Protein AF-A0A914C8X0-F1 (afdb_monomer_lite)

InterPro domains:
  IPR029058 Alpha/Beta hydrolase fold [G3DSA:3.40.50.1820] (8-120)
  IPR029058 Alpha/Beta hydrolase fold [SSF53474] (13-116)

Secondary structure (DSSP, 8-state):
---------S------EEEEETT--GGG-SPPPB-TT-TT--TT-S---B-TT-TTS----SEEEEESS--STT---EEE-SSSTTS-TTTGGG----GGGHHHHHHHHTEETTEEHHHHHHTTS---HHHHHHHHHHHTS------TT------------------

Structure (mmCIF, N/CA/C/O backbone):
data_AF-A0A914C8X0-F1
#
_entry.id   AF-A0A914C8X0-F1
#
loop_
_atom_site.group_PDB
_atom_site.id
_atom_site.type_symbol
_atom_site.label_atom_id
_atom_site.label_alt_id
_atom_site.label_comp_id
_atom_site.label_asym_id
_atom_site.label_entity_id
_atom_site.label_seq_id
_atom_site.pdbx_PDB_ins_code
_atom_site.Cartn_x
_atom_site.Cartn_y
_atom_site.Cartn_z
_atom_site.occupancy
_atom_site.B_iso_or_equiv
_atom_site.auth_seq_id
_atom_site.auth_comp_id
_atom_site.auth_asym_id
_atom_site.auth_atom_id
_atom_site.pdbx_PDB_model_num
ATOM 1 N N . MET A 1 1 ? -5.015 -56.862 8.923 1.00 39.19 1 MET A N 1
ATOM 2 C CA . MET A 1 1 ? -4.027 -55.789 9.157 1.00 39.19 1 MET A CA 1
ATOM 3 C C . MET A 1 1 ? -4.105 -54.855 7.962 1.00 39.19 1 MET A C 1
ATOM 5 O O . MET A 1 1 ? -3.643 -55.229 6.896 1.00 39.19 1 MET A O 1
ATOM 9 N N . GLY A 1 2 ? -4.827 -53.740 8.088 1.00 40.12 2 GLY A N 1
ATOM 10 C CA . GLY A 1 2 ? -4.980 -52.762 7.009 1.00 40.12 2 GLY A CA 1
ATOM 11 C C . GLY A 1 2 ? -3.961 -51.647 7.188 1.00 40.12 2 GLY A C 1
ATOM 12 O O . GLY A 1 2 ? -3.966 -50.996 8.230 1.00 40.12 2 GLY A O 1
ATOM 13 N N . LEU A 1 3 ? -3.076 -51.459 6.208 1.00 38.94 3 LEU A N 1
ATOM 14 C CA . LEU A 1 3 ? -2.238 -50.267 6.138 1.00 38.94 3 LEU A CA 1
ATOM 15 C C . LEU A 1 3 ? -3.134 -49.070 5.809 1.00 38.94 3 LEU A C 1
ATOM 17 O O . LEU A 1 3 ? -3.775 -49.035 4.761 1.00 38.94 3 LEU A O 1
ATOM 21 N N . ILE A 1 4 ? -3.161 -48.088 6.707 1.00 38.34 4 ILE A N 1
ATOM 22 C CA . ILE A 1 4 ? -3.648 -46.747 6.396 1.00 38.34 4 ILE A CA 1
ATOM 23 C C . ILE A 1 4 ? -2.570 -46.106 5.521 1.00 38.34 4 ILE A C 1
ATOM 25 O O . ILE A 1 4 ? -1.493 -45.756 6.002 1.00 38.34 4 ILE A O 1
ATOM 29 N N . GLN A 1 5 ? -2.843 -46.004 4.223 1.00 44.72 5 GLN A N 1
ATOM 30 C CA . GLN A 1 5 ? -2.046 -45.202 3.304 1.00 44.72 5 GLN A CA 1
ATOM 31 C C . GLN A 1 5 ? -2.266 -43.731 3.681 1.00 44.72 5 GLN A C 1
ATOM 33 O O . GLN A 1 5 ? -3.306 -43.153 3.369 1.00 44.72 5 GLN A O 1
ATOM 38 N N . ILE A 1 6 ? -1.308 -43.126 4.384 1.00 50.88 6 ILE A N 1
ATOM 39 C CA . ILE A 1 6 ? -1.267 -41.672 4.546 1.00 50.88 6 ILE A CA 1
ATOM 40 C C . ILE A 1 6 ? -0.955 -41.100 3.161 1.00 50.88 6 ILE A C 1
ATOM 42 O O . ILE A 1 6 ? 0.168 -41.207 2.668 1.00 50.88 6 ILE A O 1
ATOM 46 N N . LEU A 1 7 ? -1.973 -40.541 2.511 1.00 42.28 7 LEU A N 1
ATOM 47 C CA . LEU A 1 7 ? -1.800 -39.670 1.356 1.00 42.28 7 LEU A CA 1
ATOM 48 C C . LEU A 1 7 ? -1.107 -38.399 1.852 1.00 42.28 7 LEU A C 1
ATOM 50 O O . LEU A 1 7 ? -1.746 -37.512 2.410 1.00 42.28 7 LEU A O 1
ATOM 54 N N . ILE A 1 8 ? 0.210 -38.323 1.675 1.00 52.78 8 ILE A N 1
ATOM 55 C CA . ILE A 1 8 ? 0.908 -37.040 1.691 1.00 52.78 8 ILE A CA 1
ATOM 56 C C . ILE A 1 8 ? 0.453 -36.321 0.421 1.00 52.78 8 ILE A C 1
ATOM 58 O O . ILE A 1 8 ? 0.870 -36.687 -0.676 1.00 52.78 8 ILE A O 1
ATOM 62 N N . VAL A 1 9 ? -0.458 -35.358 0.562 1.00 54.53 9 VAL A N 1
ATOM 63 C CA . VAL A 1 9 ? -0.820 -34.434 -0.518 1.00 54.53 9 VAL A CA 1
ATOM 64 C C . VAL A 1 9 ? 0.349 -33.452 -0.658 1.00 54.53 9 VAL A C 1
ATOM 66 O O . VAL A 1 9 ? 0.624 -32.718 0.293 1.00 54.53 9 VAL A O 1
ATOM 69 N N . PRO A 1 10 ? 1.096 -33.449 -1.774 1.00 56.78 10 PRO A N 1
ATOM 70 C CA . PRO A 1 10 ? 2.265 -32.604 -1.909 1.00 56.78 10 PRO A CA 1
ATOM 71 C C . PRO A 1 10 ? 1.842 -31.281 -2.547 1.00 56.78 10 PRO A C 1
ATOM 73 O O . PRO A 1 10 ? 1.894 -31.164 -3.762 1.00 56.78 10 PRO A O 1
ATOM 76 N N . ASP A 1 11 ? 1.378 -30.329 -1.737 1.00 56.06 11 ASP A N 1
ATOM 77 C CA . ASP A 1 11 ? 1.585 -28.883 -1.933 1.00 56.06 11 ASP A CA 1
ATOM 78 C C . ASP A 1 11 ? 0.963 -28.119 -0.751 1.00 56.06 11 ASP A C 1
ATOM 80 O O . ASP A 1 11 ? -0.216 -27.773 -0.745 1.00 56.06 11 ASP A O 1
ATOM 84 N N . HIS A 1 12 ? 1.748 -27.909 0.302 1.00 55.25 12 HIS A N 1
ATOM 85 C CA . HIS A 1 12 ? 1.385 -27.007 1.392 1.00 55.25 12 HIS A CA 1
ATOM 86 C C . HIS A 1 12 ? 2.284 -25.770 1.325 1.00 55.25 12 HIS A C 1
ATOM 88 O O . HIS A 1 12 ? 3.048 -25.498 2.251 1.00 55.25 12 HIS A O 1
ATOM 94 N N . SER A 1 13 ? 2.215 -25.005 0.231 1.00 66.69 13 SER A N 1
ATOM 95 C CA . SER A 1 13 ? 2.665 -23.615 0.273 1.00 66.69 13 SER A CA 1
ATOM 96 C C . SER A 1 13 ? 1.823 -22.875 1.322 1.00 66.69 13 SER A C 1
ATOM 98 O O . SER A 1 13 ? 0.619 -22.676 1.136 1.00 66.69 13 SER A O 1
ATOM 100 N N . ILE A 1 14 ? 2.420 -22.513 2.460 1.00 75.38 14 ILE A N 1
ATOM 101 C CA . ILE A 1 14 ? 1.760 -21.655 3.448 1.00 75.38 14 ILE A CA 1
ATOM 102 C C . ILE A 1 14 ? 1.499 -20.317 2.761 1.00 75.38 14 ILE A C 1
ATOM 104 O O . ILE A 1 14 ? 2.439 -19.623 2.375 1.00 75.38 14 ILE A O 1
ATOM 108 N N . LYS A 1 15 ? 0.224 -19.965 2.589 1.00 81.50 15 LYS A N 1
ATOM 109 C CA . LYS A 1 15 ? -0.147 -18.663 2.042 1.00 81.50 15 LYS A CA 1
ATOM 110 C C . LYS A 1 15 ? 0.117 -17.592 3.097 1.00 81.50 15 LYS A C 1
ATOM 112 O O . LYS A 1 15 ? -0.405 -17.679 4.207 1.00 81.50 15 LYS A O 1
ATOM 117 N N . HIS A 1 16 ? 0.935 -16.610 2.743 1.00 89.94 16 HIS A N 1
ATOM 118 C CA . HIS A 1 16 ? 1.216 -15.436 3.560 1.00 89.94 16 HIS A CA 1
ATOM 119 C C . HIS A 1 16 ? 0.556 -14.226 2.913 1.00 89.94 16 HIS A C 1
ATOM 121 O O . HIS A 1 16 ? 0.692 -14.049 1.703 1.00 89.94 16 HIS A O 1
ATOM 127 N N . TYR A 1 17 ? -0.135 -13.417 3.710 1.00 94.56 17 TYR A N 1
ATOM 128 C CA . TYR A 1 17 ? -0.828 -12.231 3.230 1.00 94.56 17 TYR A CA 1
ATOM 129 C C . TYR A 1 17 ? -0.382 -11.002 4.011 1.00 94.56 17 TYR A C 1
ATOM 131 O O . TYR A 1 17 ? -0.288 -11.055 5.238 1.00 94.56 17 TYR A O 1
ATOM 139 N N . ARG A 1 18 ? -0.174 -9.893 3.301 1.00 96.12 18 ARG A N 1
ATOM 140 C CA . ARG A 1 18 ? -0.123 -8.546 3.882 1.00 96.12 18 ARG A CA 1
ATOM 141 C C . ARG A 1 18 ? -1.337 -7.759 3.411 1.00 96.12 18 ARG A C 1
ATOM 143 O O . ARG A 1 18 ? -1.839 -8.000 2.318 1.00 96.12 18 ARG A O 1
ATOM 150 N N . VAL A 1 19 ? -1.808 -6.833 4.230 1.00 97.31 19 VAL A N 1
ATOM 151 C CA . VAL A 1 19 ? -2.952 -5.981 3.900 1.00 97.31 19 VAL A CA 1
ATOM 152 C C . VAL A 1 19 ? -2.458 -4.543 3.872 1.00 97.31 19 VAL A C 1
ATOM 154 O O . VAL A 1 19 ? -1.803 -4.128 4.823 1.00 97.31 19 VAL A O 1
ATOM 157 N N . VAL A 1 20 ? -2.760 -3.808 2.803 1.00 98.00 20 VAL A N 1
ATOM 158 C CA . VAL A 1 20 ? -2.304 -2.424 2.606 1.00 98.00 20 VAL A CA 1
ATOM 159 C C . VAL A 1 20 ? -3.506 -1.514 2.388 1.00 98.00 20 VAL A C 1
ATOM 161 O O . VAL A 1 20 ? -4.390 -1.809 1.576 1.00 98.00 20 VAL A O 1
ATOM 164 N N . HIS A 1 21 ? -3.554 -0.407 3.129 1.00 98.12 21 HIS A N 1
ATOM 165 C CA . HIS A 1 21 ? -4.628 0.577 3.049 1.00 98.12 21 HIS A CA 1
ATOM 166 C C . HIS A 1 21 ? -4.203 1.811 2.256 1.00 98.12 21 HIS A C 1
ATOM 168 O O . HIS A 1 21 ? -3.315 2.543 2.677 1.00 98.12 21 HIS A O 1
ATOM 174 N N . ARG A 1 22 ? -4.890 2.083 1.141 1.00 97.38 22 ARG A N 1
ATOM 175 C CA . ARG A 1 22 ? -4.741 3.301 0.331 1.00 97.38 22 ARG A CA 1
ATOM 176 C C . ARG A 1 22 ? -3.276 3.657 0.056 1.00 97.38 22 ARG A C 1
ATOM 178 O O . ARG A 1 22 ? -2.650 2.974 -0.748 1.00 97.38 22 ARG A O 1
ATOM 185 N N . LEU A 1 23 ? -2.786 4.731 0.684 1.00 97.38 23 LEU A N 1
ATOM 186 C CA . LEU A 1 23 ? -1.450 5.306 0.538 1.00 97.38 23 LEU A CA 1
ATOM 187 C C . LEU A 1 23 ? -0.597 5.062 1.796 1.00 97.38 23 LEU A C 1
ATOM 189 O O . LEU A 1 23 ? 0.211 5.912 2.168 1.00 97.38 23 LEU A O 1
ATOM 193 N N . ASP A 1 24 ? -0.817 3.953 2.502 1.00 97.69 24 ASP A N 1
ATOM 194 C CA . ASP A 1 24 ? 0.042 3.532 3.606 1.00 97.69 24 ASP A CA 1
ATOM 195 C C . ASP A 1 24 ? 1.479 3.358 3.097 1.00 97.69 24 ASP A C 1
ATOM 197 O O . ASP A 1 24 ? 1.770 2.466 2.311 1.00 97.69 24 ASP A O 1
ATOM 201 N N . ILE A 1 25 ? 2.375 4.237 3.544 1.00 96.56 25 ILE A N 1
ATOM 202 C CA . ILE A 1 25 ? 3.778 4.269 3.117 1.00 96.56 25 ILE A CA 1
ATOM 203 C C . ILE A 1 25 ? 4.635 3.196 3.798 1.00 96.56 25 ILE A C 1
ATOM 205 O O . ILE A 1 25 ? 5.726 2.890 3.321 1.00 96.56 25 ILE A O 1
ATOM 209 N N . ILE A 1 26 ? 4.190 2.640 4.929 1.00 96.75 26 ILE A N 1
ATOM 210 C CA . ILE A 1 26 ? 5.028 1.758 5.750 1.00 96.75 26 ILE A CA 1
ATOM 211 C C . ILE A 1 26 ? 5.398 0.463 5.017 1.00 96.75 26 ILE A C 1
ATOM 213 O O . ILE A 1 26 ? 6.578 0.115 5.047 1.00 96.75 26 ILE A O 1
ATOM 217 N N . PRO A 1 27 ? 4.480 -0.213 4.300 1.00 96.12 27 PRO A N 1
ATOM 218 C CA . PRO A 1 27 ? 4.832 -1.347 3.454 1.00 96.12 27 PRO A CA 1
ATOM 219 C C . PRO A 1 27 ? 5.814 -1.013 2.332 1.00 96.12 27 PRO A C 1
ATOM 221 O O . PRO A 1 27 ? 6.391 -1.927 1.784 1.00 96.12 27 PRO A O 1
ATOM 224 N N . HIS A 1 28 ? 6.047 0.251 1.979 1.00 94.62 28 HIS A N 1
ATOM 225 C CA . HIS A 1 28 ? 6.949 0.620 0.880 1.00 94.62 28 HIS A CA 1
ATOM 226 C C . HIS A 1 28 ? 8.311 1.137 1.375 1.00 94.62 28 HIS A C 1
ATOM 228 O O . HIS A 1 28 ? 9.096 1.680 0.595 1.00 94.62 28 HIS A O 1
ATOM 234 N N . SER A 1 29 ? 8.598 0.989 2.677 1.00 92.62 29 SER A N 1
ATOM 235 C CA . SER A 1 29 ? 9.827 1.465 3.316 1.00 92.62 29 SER A CA 1
ATOM 236 C C . SER A 1 29 ? 10.514 0.364 4.148 1.00 92.62 29 SER A C 1
ATOM 238 O O . SER A 1 29 ? 9.876 -0.223 5.023 1.00 92.62 29 SER A O 1
ATOM 240 N N . PRO A 1 30 ? 11.825 0.102 3.957 1.00 92.69 30 PRO A N 1
ATOM 241 C CA . PRO A 1 30 ? 12.711 0.734 2.977 1.00 92.69 30 PRO A CA 1
ATOM 242 C C . PRO A 1 30 ? 12.360 0.325 1.533 1.00 92.69 30 PRO A C 1
ATOM 244 O O . PRO A 1 30 ? 11.810 -0.756 1.328 1.00 92.69 30 PRO A O 1
ATOM 247 N N . PRO A 1 31 ? 12.700 1.152 0.528 1.00 90.81 31 PRO A N 1
ATOM 248 C CA . PRO A 1 31 ? 12.406 0.832 -0.863 1.00 90.81 31 PRO A CA 1
ATOM 249 C C . PRO A 1 31 ? 13.205 -0.388 -1.347 1.00 90.81 31 PRO A C 1
ATOM 251 O O . PRO A 1 31 ? 14.367 -0.588 -0.972 1.00 90.81 31 PRO A O 1
ATOM 254 N N . CYS A 1 32 ? 12.584 -1.175 -2.225 1.00 93.62 32 CYS A N 1
ATOM 255 C CA . CYS A 1 32 ? 13.247 -2.227 -2.990 1.00 93.62 32 CYS A CA 1
ATOM 256 C C . CYS A 1 32 ? 14.243 -1.646 -4.011 1.00 93.62 32 CYS A C 1
ATOM 258 O O . CYS A 1 32 ? 14.231 -0.447 -4.309 1.00 93.62 32 CYS A O 1
ATOM 260 N N . ASP A 1 33 ? 15.081 -2.508 -4.592 1.00 94.00 33 ASP A N 1
ATOM 261 C CA . ASP A 1 33 ? 15.822 -2.138 -5.802 1.00 94.00 33 ASP A CA 1
ATOM 262 C C . ASP A 1 33 ? 14.860 -2.044 -6.987 1.00 94.00 33 ASP A C 1
ATOM 264 O O . ASP A 1 33 ? 13.976 -2.888 -7.127 1.00 94.00 33 ASP A O 1
ATOM 268 N N . LYS A 1 34 ? 15.031 -1.035 -7.838 1.00 93.12 34 LYS A N 1
ATOM 269 C CA . LYS A 1 34 ? 14.141 -0.769 -8.971 1.00 93.12 34 LYS A CA 1
ATOM 270 C C . LYS A 1 34 ? 14.706 -1.360 -10.262 1.00 93.12 34 LYS A C 1
ATOM 272 O O . LYS A 1 34 ? 15.885 -1.184 -10.559 1.00 93.12 34 LYS A O 1
ATOM 277 N N . ASP A 1 35 ? 13.859 -2.020 -11.050 1.00 92.75 35 ASP A N 1
ATOM 278 C CA . ASP A 1 35 ? 14.207 -2.462 -12.401 1.00 92.75 35 ASP A CA 1
ATOM 279 C C . ASP A 1 35 ? 14.065 -1.291 -13.386 1.00 92.75 35 ASP A C 1
ATOM 281 O O . ASP A 1 35 ? 12.997 -1.023 -13.940 1.00 92.75 35 ASP A O 1
ATOM 285 N N . GLU A 1 36 ? 15.174 -0.580 -13.604 1.00 89.81 36 GLU A N 1
ATOM 286 C CA . GLU A 1 36 ? 15.269 0.561 -14.529 1.00 89.81 36 GLU A CA 1
ATOM 287 C C . GLU A 1 36 ? 15.005 0.190 -16.000 1.00 89.81 36 GLU A C 1
ATOM 289 O O . GLU A 1 36 ? 14.803 1.074 -16.834 1.00 89.81 36 GLU A O 1
ATOM 294 N N . TYR A 1 37 ? 15.015 -1.103 -16.337 1.00 88.44 37 TYR A N 1
ATOM 295 C CA . TYR A 1 37 ? 14.866 -1.601 -17.705 1.00 88.44 37 TYR A CA 1
ATOM 296 C C . TYR A 1 37 ? 13.576 -2.397 -17.911 1.00 88.44 37 TYR A C 1
ATOM 298 O O . TYR A 1 37 ? 13.414 -3.029 -18.964 1.00 88.44 37 TYR A O 1
ATOM 306 N N . ALA A 1 38 ? 12.657 -2.371 -16.940 1.00 87.50 38 ALA A N 1
ATOM 307 C CA . ALA A 1 38 ? 11.393 -3.075 -17.058 1.00 87.50 38 ALA A CA 1
ATOM 308 C C . ALA A 1 38 ? 10.624 -2.628 -18.328 1.00 87.50 38 ALA A C 1
ATOM 310 O O . ALA A 1 38 ? 10.656 -1.461 -18.734 1.00 87.50 38 ALA A O 1
ATOM 311 N N . PRO A 1 39 ? 9.915 -3.534 -19.023 1.00 84.69 39 PRO A N 1
ATOM 312 C CA . PRO A 1 39 ? 9.150 -3.148 -20.201 1.00 84.69 39 PRO A CA 1
ATOM 313 C C . PRO A 1 39 ? 8.053 -2.131 -19.860 1.00 84.69 39 PRO A C 1
ATOM 315 O O . PRO A 1 39 ? 7.173 -2.409 -19.052 1.00 84.69 39 PRO A O 1
ATOM 318 N N . GLY A 1 40 ? 8.064 -0.979 -20.533 1.00 81.25 40 GLY A N 1
ATOM 319 C CA . GLY A 1 40 ? 7.000 0.022 -20.422 1.00 81.25 40 GLY A CA 1
ATOM 320 C C . GLY A 1 40 ? 7.160 1.045 -19.295 1.00 81.25 40 GLY A C 1
ATOM 321 O O . GLY A 1 40 ? 6.272 1.883 -19.162 1.00 81.25 40 GLY A O 1
ATOM 322 N N . VAL A 1 41 ? 8.264 1.031 -18.537 1.00 83.31 41 VAL A N 1
ATO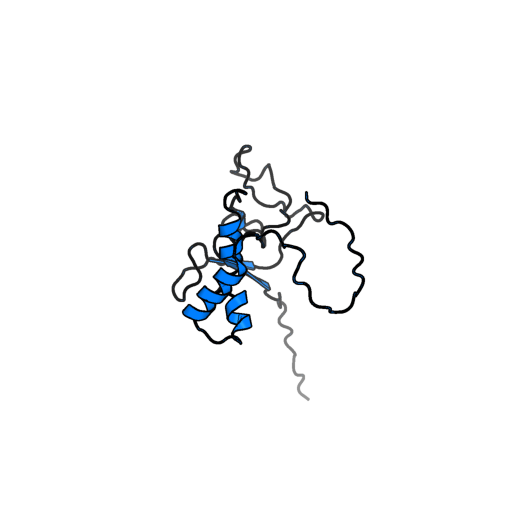M 323 C CA . VAL A 1 41 ? 8.593 2.146 -17.631 1.00 83.31 41 VAL A CA 1
ATOM 324 C C . VAL A 1 41 ? 9.231 3.313 -18.385 1.00 83.31 41 VAL A C 1
ATOM 326 O O . VAL A 1 41 ? 10.043 3.124 -19.293 1.00 83.31 41 VAL A O 1
ATOM 329 N N . ASP A 1 42 ? 8.862 4.535 -18.002 1.00 83.19 42 ASP A N 1
ATOM 330 C CA . ASP A 1 42 ? 9.569 5.745 -18.418 1.00 83.19 42 ASP A CA 1
ATOM 331 C C . ASP A 1 42 ? 10.831 5.892 -17.559 1.00 83.19 42 ASP A C 1
ATOM 333 O O . ASP A 1 42 ? 10.788 5.803 -16.331 1.00 83.19 42 ASP A O 1
ATOM 337 N N . ALA A 1 43 ? 11.973 6.138 -18.201 1.00 79.44 43 ALA A N 1
ATOM 338 C CA . ALA A 1 43 ? 13.238 6.357 -17.507 1.00 79.44 43 ALA A CA 1
ATOM 339 C C . ALA A 1 43 ? 13.182 7.555 -16.538 1.00 79.44 43 ALA A C 1
ATOM 341 O O . ALA A 1 43 ? 13.941 7.591 -15.571 1.00 79.44 43 ALA A O 1
ATOM 342 N N . ASN A 1 44 ? 12.286 8.517 -16.781 1.00 83.00 44 ASN A N 1
ATOM 343 C CA . ASN A 1 44 ? 12.097 9.704 -15.949 1.00 83.00 44 ASN A CA 1
ATOM 344 C C . ASN A 1 44 ? 11.077 9.513 -14.815 1.00 83.00 44 ASN A C 1
ATOM 346 O O . ASN A 1 44 ? 10.891 10.446 -14.035 1.00 83.00 44 ASN A O 1
ATOM 350 N N . ASP A 1 45 ? 10.410 8.358 -14.735 1.00 84.38 45 ASP A N 1
ATOM 351 C CA . ASP A 1 45 ? 9.471 8.054 -13.653 1.00 84.38 45 ASP A CA 1
ATOM 352 C C . ASP A 1 45 ? 10.226 7.661 -12.373 1.00 84.38 45 ASP A C 1
ATOM 354 O O . ASP A 1 45 ? 11.244 6.960 -12.422 1.00 84.38 45 ASP A O 1
ATOM 358 N N . ASP A 1 46 ? 9.738 8.123 -11.225 1.00 80.88 46 ASP A N 1
ATOM 359 C CA . ASP A 1 46 ? 10.258 7.738 -9.914 1.00 80.88 46 ASP A CA 1
ATOM 360 C C . ASP A 1 46 ? 9.668 6.407 -9.422 1.00 80.88 46 ASP A C 1
ATOM 362 O O . ASP A 1 46 ? 10.269 5.743 -8.571 1.00 80.88 46 ASP A O 1
ATOM 366 N N . SER A 1 47 ? 8.549 5.972 -10.008 1.00 90.19 47 SER A N 1
ATOM 367 C CA . SER A 1 47 ? 7.909 4.695 -9.728 1.00 90.19 47 SER A CA 1
ATOM 368 C C . SER A 1 47 ? 8.256 3.653 -10.782 1.00 90.19 47 SER A C 1
ATOM 370 O O . SER A 1 47 ? 7.958 3.790 -11.969 1.00 90.19 47 SER A O 1
ATOM 372 N N . LYS A 1 48 ? 8.902 2.575 -10.335 1.00 94.19 48 LYS A N 1
ATOM 373 C CA . LYS A 1 48 ? 9.295 1.438 -11.174 1.00 94.19 48 LYS A CA 1
ATOM 374 C C . LYS A 1 48 ? 9.072 0.107 -10.444 1.00 94.19 48 LYS A C 1
ATOM 376 O O . LYS A 1 48 ? 9.091 0.094 -9.202 1.00 94.19 48 LYS A O 1
ATOM 381 N N . PRO A 1 49 ? 8.892 -1.009 -11.178 1.00 95.12 49 PRO A N 1
ATOM 382 C CA . PRO A 1 49 ? 8.826 -2.344 -10.594 1.00 95.12 49 PRO A CA 1
ATOM 383 C C . PRO A 1 49 ? 10.088 -2.682 -9.799 1.00 95.12 49 PRO A C 1
ATOM 385 O O . PRO A 1 49 ? 11.179 -2.209 -10.120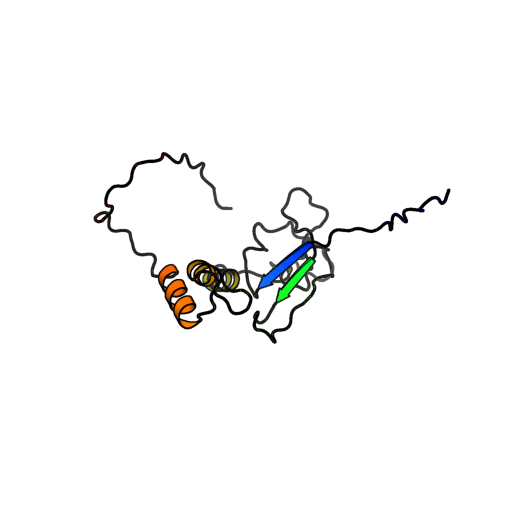 1.00 95.12 49 PRO A O 1
ATOM 388 N N . CYS A 1 50 ? 9.950 -3.520 -8.774 1.00 95.06 50 CYS A N 1
ATOM 389 C CA . CYS A 1 50 ? 11.098 -4.032 -8.031 1.00 95.06 50 CYS A CA 1
ATOM 390 C C . CYS A 1 50 ? 11.884 -5.074 -8.848 1.00 95.06 50 CYS A C 1
ATOM 392 O O . CYS A 1 50 ? 11.288 -5.874 -9.568 1.00 95.06 50 CYS A O 1
ATOM 394 N N . ASP A 1 51 ? 13.210 -5.127 -8.704 1.00 94.69 51 ASP A N 1
ATOM 395 C CA . ASP A 1 51 ? 14.021 -6.219 -9.259 1.00 94.69 51 ASP A CA 1
ATOM 396 C C . ASP A 1 51 ? 14.010 -7.434 -8.306 1.00 94.69 51 ASP A C 1
ATOM 398 O O . ASP A 1 51 ? 14.598 -7.371 -7.222 1.00 94.69 51 ASP A O 1
ATOM 402 N N . PRO A 1 52 ? 13.404 -8.577 -8.688 1.00 93.19 52 PRO A N 1
ATOM 403 C CA . PRO A 1 52 ? 13.368 -9.774 -7.845 1.00 93.19 52 PRO A CA 1
ATOM 404 C C . PRO A 1 52 ? 14.726 -10.482 -7.707 1.00 93.19 52 PRO A C 1
ATOM 406 O O . PRO A 1 52 ? 14.859 -11.422 -6.918 1.00 93.19 52 PRO A O 1
ATOM 409 N N . ASN A 1 53 ? 15.736 -10.091 -8.489 1.00 92.69 53 ASN A N 1
ATOM 410 C CA . ASN A 1 53 ? 17.045 -10.741 -8.487 1.00 92.69 53 ASN A CA 1
ATOM 411 C C . ASN A 1 53 ? 18.013 -10.125 -7.472 1.00 92.69 53 ASN A C 1
ATOM 413 O O . ASN A 1 53 ? 18.972 -10.797 -7.069 1.00 92.69 53 ASN A O 1
ATOM 417 N N . ASN A 1 54 ? 17.766 -8.890 -7.024 1.00 91.69 54 ASN A N 1
ATOM 418 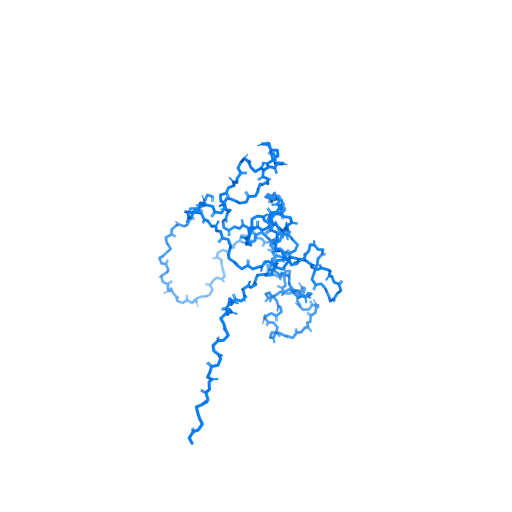C CA . ASN A 1 54 ? 18.608 -8.238 -6.033 1.00 91.69 54 ASN A CA 1
ATOM 419 C C . ASN A 1 54 ? 18.226 -8.660 -4.605 1.00 91.69 54 ASN A C 1
ATOM 421 O O . ASN A 1 54 ? 17.309 -8.131 -3.984 1.00 91.69 54 ASN A O 1
ATOM 425 N N . LYS A 1 55 ? 18.991 -9.605 -4.053 1.00 88.44 55 LYS A N 1
ATOM 426 C CA . LYS A 1 55 ? 18.776 -10.151 -2.701 1.00 88.44 55 LYS A CA 1
ATOM 427 C C . LYS A 1 55 ? 19.373 -9.304 -1.574 1.00 88.44 55 LYS A C 1
ATOM 429 O O . LYS A 1 55 ? 19.265 -9.693 -0.414 1.00 88.44 55 LYS A O 1
ATOM 434 N N . GLU A 1 56 ? 20.047 -8.204 -1.897 1.00 91.00 56 GLU A N 1
ATOM 435 C CA . GLU A 1 56 ? 20.682 -7.315 -0.914 1.00 91.00 56 GLU A CA 1
ATOM 436 C C . GLU A 1 56 ? 19.764 -6.159 -0.486 1.00 91.00 56 GLU A C 1
ATOM 438 O O . GLU A 1 56 ? 20.093 -5.410 0.436 1.00 91.00 56 GLU A O 1
ATOM 443 N N . ARG A 1 57 ? 18.603 -6.012 -1.136 1.00 92.06 57 ARG A N 1
ATOM 444 C CA . ARG A 1 57 ? 17.583 -5.002 -0.833 1.00 92.06 57 ARG A CA 1
ATOM 445 C C . ARG A 1 57 ? 16.337 -5.634 -0.216 1.00 92.06 57 ARG A C 1
ATOM 447 O O . ARG A 1 57 ? 16.158 -6.850 -0.246 1.00 92.06 57 ARG A O 1
ATOM 454 N N . GLY A 1 58 ? 15.487 -4.790 0.371 1.00 92.62 58 GLY A N 1
ATOM 455 C CA . GLY A 1 58 ? 14.173 -5.211 0.847 1.00 92.62 58 GLY A CA 1
ATOM 456 C C . GLY A 1 58 ? 13.328 -5.724 -0.317 1.00 92.62 58 GLY A C 1
ATOM 457 O O . GLY A 1 58 ? 13.307 -5.105 -1.377 1.00 92.62 58 GLY A O 1
ATOM 458 N N . TYR A 1 59 ? 12.683 -6.870 -0.118 1.00 95.38 59 TYR A N 1
ATOM 459 C CA . TYR A 1 59 ? 11.751 -7.449 -1.075 1.00 95.38 59 TYR A CA 1
ATOM 460 C C . TYR A 1 59 ? 10.687 -8.232 -0.303 1.00 95.38 59 TYR A C 1
ATOM 462 O O . TYR A 1 59 ? 11.010 -9.123 0.494 1.00 95.38 59 TYR A O 1
ATOM 470 N N . HIS A 1 60 ? 9.421 -7.896 -0.501 1.00 95.00 60 HIS A N 1
ATOM 471 C CA . HIS A 1 60 ? 8.319 -8.496 0.222 1.00 95.00 60 HIS A CA 1
ATOM 472 C C . HIS A 1 60 ? 8.045 -9.930 -0.220 1.00 95.00 60 HIS A C 1
ATOM 474 O O . HIS A 1 60 ? 8.055 -10.305 -1.391 1.00 95.00 60 HIS A O 1
ATOM 480 N N . HIS A 1 61 ? 7.727 -10.748 0.774 1.00 91.12 61 HIS A N 1
ATOM 481 C CA . HIS A 1 61 ? 7.191 -12.088 0.597 1.00 91.12 61 HIS A CA 1
ATOM 482 C C . HIS A 1 61 ? 5.661 -12.109 0.731 1.00 91.12 61 HIS A C 1
ATOM 484 O O . HIS A 1 61 ? 5.059 -11.274 1.409 1.00 91.12 61 HIS A O 1
ATOM 490 N N . GLY A 1 62 ? 5.034 -13.147 0.177 1.00 90.06 62 GLY A N 1
ATOM 491 C CA . GLY A 1 62 ? 3.587 -13.353 0.266 1.00 90.06 62 GLY A CA 1
ATOM 492 C C . GLY A 1 62 ? 2.784 -12.491 -0.707 1.00 90.06 62 GLY A C 1
ATOM 493 O O . GLY A 1 62 ? 3.338 -11.824 -1.573 1.00 90.06 62 GLY A O 1
ATOM 494 N N . THR A 1 63 ? 1.465 -12.553 -0.573 1.00 94.81 63 THR A N 1
ATOM 495 C CA . THR A 1 63 ? 0.501 -11.868 -1.435 1.00 94.81 63 THR A CA 1
ATOM 496 C C . THR A 1 63 ? -0.027 -10.623 -0.739 1.00 94.81 63 THR A C 1
ATOM 498 O O . THR A 1 63 ? -0.407 -10.660 0.431 1.00 94.81 63 THR A O 1
ATOM 501 N N . GLU A 1 64 ? -0.077 -9.512 -1.458 1.00 97.56 64 GLU A N 1
ATOM 502 C CA . GLU A 1 64 ? -0.706 -8.294 -0.969 1.00 97.56 64 GLU A CA 1
ATOM 503 C C . GLU A 1 64 ? -2.212 -8.301 -1.229 1.00 97.56 64 GLU A C 1
ATOM 505 O O . GLU A 1 64 ? -2.677 -8.699 -2.298 1.00 97.56 64 GLU A O 1
ATOM 510 N N . ILE A 1 65 ? -2.969 -7.847 -0.233 1.00 97.88 65 ILE A N 1
ATOM 511 C CA . ILE A 1 65 ? -4.366 -7.458 -0.362 1.00 97.88 65 ILE A CA 1
ATOM 512 C C . ILE A 1 65 ? -4.427 -5.938 -0.238 1.00 97.88 65 ILE A C 1
ATOM 514 O O . ILE A 1 65 ? -4.303 -5.396 0.864 1.00 97.88 65 ILE A O 1
ATOM 518 N N . TRP A 1 66 ? -4.615 -5.249 -1.359 1.00 98.44 66 TRP A N 1
ATOM 519 C CA . TRP A 1 66 ? -4.593 -3.790 -1.401 1.00 98.44 66 TRP A CA 1
ATOM 520 C C . TRP A 1 66 ? -5.997 -3.202 -1.516 1.00 98.44 66 TRP A C 1
ATOM 522 O O . TRP A 1 66 ? -6.778 -3.570 -2.395 1.00 98.44 66 TRP A O 1
ATOM 532 N N . TYR A 1 67 ? -6.309 -2.256 -0.633 1.00 98.31 67 TYR A N 1
ATOM 533 C CA . TYR A 1 67 ? -7.563 -1.509 -0.616 1.00 98.31 67 TYR A CA 1
ATOM 534 C C . TYR A 1 67 ? -7.322 -0.063 -1.080 1.00 98.31 67 TYR A C 1
ATOM 536 O O . TYR A 1 67 ? -6.964 0.791 -0.264 1.00 98.31 67 TYR A O 1
ATOM 544 N N . PRO A 1 68 ? -7.532 0.264 -2.366 1.00 97.62 68 PRO A N 1
ATOM 545 C CA . PRO A 1 68 ? -7.125 1.551 -2.946 1.00 97.62 68 PRO A CA 1
ATOM 546 C C . PRO A 1 68 ? -7.991 2.744 -2.507 1.00 97.62 68 PRO A C 1
ATOM 548 O O . PRO A 1 68 ? -7.543 3.888 -2.564 1.00 97.62 68 PRO A O 1
ATOM 551 N N . ASN A 1 69 ? -9.240 2.498 -2.093 1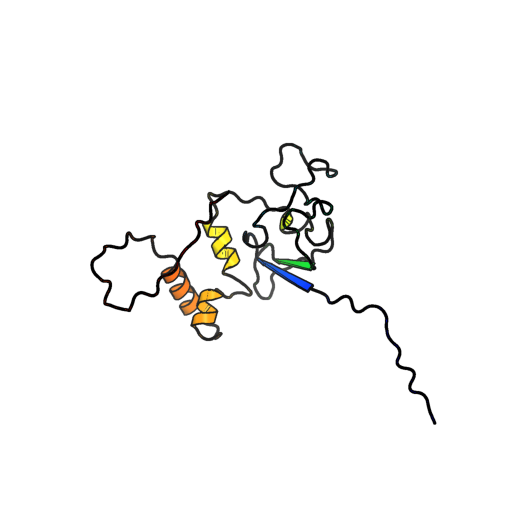.00 95.81 69 ASN A N 1
ATOM 552 C CA . ASN A 1 69 ? -10.245 3.548 -1.872 1.00 95.81 69 ASN A CA 1
ATOM 553 C C . ASN A 1 69 ? -10.679 3.700 -0.405 1.00 95.81 69 ASN A C 1
ATOM 555 O O . ASN A 1 69 ? -11.315 4.696 -0.064 1.00 95.81 69 ASN A O 1
ATOM 559 N N . GLY A 1 70 ? -10.331 2.744 0.455 1.00 94.31 70 GLY A N 1
ATOM 560 C CA . GLY A 1 70 ? -10.811 2.656 1.833 1.00 94.31 70 GLY A CA 1
ATOM 561 C C . GLY A 1 70 ? -10.977 1.202 2.271 1.00 94.31 70 GLY A C 1
ATOM 562 O O . GLY A 1 70 ? -10.879 0.299 1.446 1.00 94.31 70 GLY A O 1
ATOM 563 N N . MET A 1 71 ? -11.228 0.971 3.559 1.00 95.06 71 MET A N 1
ATOM 564 C CA . MET A 1 71 ? -11.457 -0.365 4.136 1.00 95.06 71 MET A CA 1
ATOM 565 C C . MET A 1 71 ? -12.815 -0.502 4.836 1.00 95.06 71 MET A C 1
ATOM 567 O O . MET A 1 71 ? -12.964 -1.262 5.791 1.00 95.06 71 MET A O 1
ATOM 571 N N . LYS A 1 72 ? -13.835 0.235 4.400 1.00 92.06 72 LYS A N 1
ATOM 572 C CA . LYS A 1 72 ? -15.201 0.037 4.898 1.00 92.06 72 LYS A CA 1
ATOM 573 C C . LYS A 1 72 ? -15.754 -1.292 4.393 1.00 92.06 72 LYS A C 1
ATOM 575 O O . LYS A 1 72 ? -15.281 -1.848 3.409 1.00 92.06 72 LYS A O 1
ATOM 580 N N . SER A 1 73 ? -16.827 -1.774 5.020 1.00 87.44 73 SER A N 1
ATOM 581 C CA . SER A 1 73 ? -17.421 -3.096 4.745 1.00 87.44 73 SER A CA 1
ATOM 582 C C . SER A 1 73 ? -17.824 -3.367 3.281 1.00 87.44 73 SER A C 1
ATOM 584 O O . SER A 1 73 ? -18.110 -4.516 2.956 1.00 87.44 73 SER A O 1
ATOM 586 N N . ASN A 1 74 ? -17.880 -2.348 2.417 1.00 90.38 74 ASN A N 1
ATOM 587 C CA . ASN A 1 74 ? -18.227 -2.474 0.996 1.00 90.38 74 ASN A CA 1
ATOM 588 C C . ASN A 1 74 ? -17.123 -1.966 0.058 1.00 90.38 74 ASN A C 1
ATOM 590 O O . ASN A 1 74 ? -17.344 -1.898 -1.152 1.00 90.38 74 ASN A O 1
ATOM 594 N N . ASP A 1 75 ? -15.969 -1.573 0.596 1.00 94.88 75 ASP A N 1
ATOM 595 C CA . ASP A 1 75 ? -14.862 -1.124 -0.233 1.00 94.88 75 ASP A CA 1
ATOM 596 C C . ASP A 1 75 ? -14.215 -2.327 -0.929 1.00 94.88 75 ASP A C 1
ATOM 598 O O . ASP A 1 75 ? -14.055 -3.411 -0.364 1.00 94.88 75 ASP A O 1
ATOM 602 N N . SER A 1 76 ? -13.875 -2.136 -2.200 1.00 96.94 76 SER A N 1
ATOM 603 C CA . SER A 1 76 ? -13.221 -3.149 -3.022 1.00 96.94 76 SER A CA 1
ATOM 604 C C . SER A 1 76 ? -11.743 -3.286 -2.666 1.00 96.94 76 SER A C 1
ATOM 606 O O . SER A 1 76 ? -11.084 -2.282 -2.387 1.00 96.94 76 SER A O 1
ATOM 608 N N . TYR A 1 77 ? -11.208 -4.495 -2.818 1.00 97.56 77 TYR A N 1
ATOM 609 C CA . TYR A 1 77 ? -9.779 -4.778 -2.724 1.00 97.56 77 TYR A CA 1
ATOM 610 C C . TYR A 1 77 ? -9.265 -5.497 -3.971 1.00 97.56 77 TYR A C 1
ATOM 612 O O . TYR A 1 77 ? -10.039 -6.083 -4.733 1.00 97.56 77 TYR A O 1
ATOM 620 N N . TYR A 1 78 ? -7.946 -5.489 -4.134 1.00 97.81 78 TYR A N 1
ATOM 621 C CA . TYR A 1 78 ? -7.218 -6.291 -5.109 1.00 97.81 78 TYR A CA 1
ATOM 622 C C . TYR A 1 78 ? -6.399 -7.369 -4.396 1.00 97.81 78 TYR A C 1
ATOM 624 O O . TYR A 1 78 ? -5.753 -7.090 -3.389 1.00 97.81 78 TYR A O 1
ATOM 632 N N . GLU A 1 79 ? -6.433 -8.601 -4.911 1.00 97.56 79 GLU A N 1
ATOM 633 C CA . GLU A 1 79 ? -5.463 -9.643 -4.557 1.00 97.56 79 GLU A CA 1
ATOM 634 C C . GLU A 1 79 ? -4.309 -9.576 -5.564 1.00 97.56 79 GLU A C 1
ATOM 636 O O . GLU A 1 79 ? -4.450 -9.940 -6.734 1.00 97.56 79 GLU A O 1
ATOM 641 N N . CYS A 1 80 ? -3.177 -9.064 -5.103 1.00 97.19 80 CYS A N 1
ATOM 642 C CA . CYS A 1 80 ? -2.044 -8.671 -5.926 1.00 97.19 80 CYS A CA 1
ATOM 643 C C . CYS A 1 80 ? -1.188 -9.889 -6.271 1.00 97.19 80 CYS A C 1
ATOM 645 O O . CYS A 1 80 ? -0.336 -10.340 -5.501 1.00 97.19 80 CYS A O 1
ATOM 647 N N . THR A 1 81 ? -1.500 -10.481 -7.420 1.00 96.25 81 THR A N 1
ATOM 648 C CA . THR A 1 81 ? -0.926 -11.740 -7.924 1.00 96.25 81 THR A CA 1
ATOM 649 C C . THR A 1 81 ? -0.137 -11.549 -9.215 1.00 96.25 81 THR A C 1
ATOM 651 O O . THR A 1 81 ? 0.323 -12.528 -9.805 1.00 96.25 81 THR A O 1
ATOM 654 N N . GLY A 1 82 ? 0.006 -10.301 -9.657 1.00 95.12 82 GLY A N 1
ATOM 655 C CA . GLY A 1 82 ? 0.783 -9.909 -10.814 1.00 95.12 82 GLY A CA 1
ATOM 656 C C . GLY A 1 82 ? 2.286 -9.949 -10.561 1.00 95.12 82 GLY A C 1
ATOM 657 O O . GLY A 1 82 ? 2.812 -10.753 -9.780 1.00 95.12 82 GLY A O 1
ATOM 658 N N . HIS A 1 83 ? 2.992 -9.105 -11.305 1.00 93.56 83 HIS A N 1
ATOM 659 C CA . HIS A 1 83 ? 4.442 -9.132 -11.385 1.00 93.56 83 HIS A CA 1
ATOM 660 C C . HIS A 1 83 ? 5.056 -7.780 -11.014 1.00 93.56 83 HIS A C 1
ATOM 662 O O . HIS A 1 83 ? 4.501 -6.740 -11.369 1.00 93.56 83 HIS A O 1
ATOM 668 N N . PRO A 1 84 ? 6.244 -7.801 -10.396 1.00 95.00 84 PRO A N 1
ATOM 669 C CA . PRO A 1 84 ? 6.959 -8.981 -9.890 1.00 95.00 84 PRO A CA 1
ATOM 670 C C . PRO A 1 84 ? 6.247 -9.621 -8.673 1.00 95.00 84 PRO A C 1
ATOM 672 O O . PRO A 1 84 ? 5.549 -8.960 -7.915 1.00 95.00 84 PRO A O 1
ATOM 675 N N . THR A 1 85 ? 6.332 -10.948 -8.513 1.00 93.50 85 THR A N 1
ATOM 676 C CA . THR A 1 85 ? 5.556 -11.648 -7.469 1.00 93.50 85 THR A CA 1
ATOM 677 C C . THR A 1 85 ? 6.011 -11.211 -6.080 1.00 93.50 85 THR A C 1
ATOM 679 O O . THR A 1 85 ? 7.206 -11.242 -5.793 1.00 93.50 85 THR A O 1
ATOM 682 N N . GLY A 1 86 ? 5.060 -10.845 -5.222 1.00 93.75 86 GLY A N 1
ATOM 683 C CA . GLY A 1 86 ? 5.331 -10.287 -3.896 1.00 93.75 86 GLY A CA 1
ATOM 684 C C . GLY A 1 86 ? 5.499 -8.768 -3.881 1.00 93.75 86 GLY A C 1
ATOM 685 O O . GLY A 1 86 ? 5.345 -8.184 -2.816 1.00 93.75 86 GLY A O 1
ATOM 686 N N . GLU A 1 87 ? 5.716 -8.145 -5.038 1.00 96.44 87 GLU A N 1
ATOM 687 C CA . GLU A 1 87 ? 5.907 -6.700 -5.218 1.00 96.44 87 GLU A CA 1
ATOM 688 C C . GLU A 1 87 ? 5.127 -6.227 -6.471 1.00 96.44 87 GLU A C 1
ATOM 690 O O . GLU A 1 87 ? 5.689 -5.634 -7.395 1.00 96.44 87 GLU A O 1
ATOM 695 N N . ASP A 1 88 ? 3.857 -6.638 -6.591 1.00 96.31 88 ASP A N 1
ATOM 696 C CA . ASP A 1 88 ? 3.057 -6.485 -7.814 1.00 96.31 88 ASP A CA 1
ATOM 697 C C . ASP A 1 88 ? 2.887 -5.010 -8.189 1.00 96.31 88 ASP A C 1
ATOM 699 O O . ASP A 1 88 ? 2.153 -4.255 -7.545 1.00 96.31 88 ASP A O 1
ATOM 703 N N . PHE A 1 89 ? 3.518 -4.615 -9.295 1.00 95.62 89 PHE A N 1
ATOM 704 C CA . PHE A 1 89 ? 3.563 -3.222 -9.715 1.00 95.62 89 PHE A CA 1
ATOM 705 C C . PHE A 1 89 ? 2.211 -2.697 -10.214 1.00 95.62 89 PHE A C 1
ATOM 707 O O . PHE A 1 89 ? 2.064 -1.500 -10.404 1.00 95.62 89 PHE A O 1
ATOM 714 N N . PHE A 1 90 ? 1.195 -3.540 -10.418 1.00 94.94 90 PHE A N 1
ATOM 715 C CA . PHE A 1 90 ? -0.164 -3.062 -10.712 1.00 94.94 90 PHE A CA 1
ATOM 716 C C . PHE A 1 90 ? -1.001 -2.784 -9.451 1.00 94.94 90 PHE A C 1
ATOM 718 O O . PHE A 1 90 ? -2.138 -2.318 -9.565 1.00 94.94 90 PHE A O 1
ATOM 725 N N . CYS A 1 91 ? -0.448 -3.049 -8.264 1.00 97.19 91 CYS A N 1
ATOM 726 C CA . CYS A 1 91 ? -1.048 -2.755 -6.967 1.00 97.19 91 CYS A CA 1
ATOM 727 C C . CYS A 1 91 ? -0.385 -1.540 -6.287 1.00 97.19 91 CYS A C 1
ATOM 729 O O . CYS A 1 91 ? 0.001 -0.587 -6.976 1.00 97.19 91 CYS A O 1
ATOM 731 N N . SER A 1 92 ? -0.277 -1.523 -4.947 1.00 97.06 92 SER A N 1
ATOM 732 C CA . SER A 1 92 ? 0.263 -0.367 -4.223 1.00 97.06 92 SER A CA 1
ATOM 733 C C . SER A 1 92 ? 1.735 -0.086 -4.507 1.00 97.06 92 SER A C 1
ATOM 735 O O . SER A 1 92 ? 2.170 1.042 -4.305 1.00 97.06 92 SER A O 1
ATOM 737 N N . ASP A 1 93 ? 2.490 -1.037 -5.059 1.00 95.50 93 ASP A N 1
ATOM 738 C CA . ASP A 1 93 ? 3.899 -0.810 -5.406 1.00 95.50 93 ASP A CA 1
ATOM 739 C C . ASP A 1 93 ? 4.100 0.137 -6.601 1.00 95.50 93 ASP A C 1
ATOM 741 O O . ASP A 1 93 ? 5.222 0.582 -6.844 1.00 95.50 93 ASP A O 1
ATOM 745 N N . SER A 1 94 ? 3.021 0.500 -7.312 1.00 93.81 94 SER A N 1
ATOM 746 C CA . SER A 1 94 ? 3.030 1.599 -8.293 1.00 93.81 94 SER A CA 1
ATOM 747 C C . SER A 1 94 ? 3.012 2.995 -7.676 1.00 93.81 94 SER A C 1
ATOM 749 O O . SER A 1 94 ? 3.240 3.974 -8.390 1.00 93.81 94 SER A O 1
ATOM 751 N N . LEU A 1 95 ? 2.701 3.131 -6.385 1.00 95.12 95 LEU A N 1
ATOM 752 C CA . LEU A 1 95 ? 2.484 4.435 -5.769 1.00 95.12 95 LEU A CA 1
ATOM 753 C C . LEU A 1 95 ? 3.800 5.204 -5.573 1.00 95.12 95 LEU A C 1
ATOM 755 O O . LEU A 1 95 ? 4.781 4.671 -5.057 1.00 95.12 95 LEU A O 1
ATOM 759 N N . SER A 1 96 ? 3.773 6.500 -5.894 1.00 92.31 96 SER A N 1
ATOM 760 C CA . SER A 1 96 ? 4.835 7.457 -5.553 1.00 92.31 96 SER A CA 1
ATOM 761 C C . SER A 1 96 ? 4.457 8.266 -4.311 1.00 92.31 96 SER A C 1
ATOM 763 O O . SER A 1 96 ? 3.320 8.727 -4.163 1.00 92.31 96 SER A O 1
ATOM 765 N N . PHE A 1 97 ? 5.430 8.490 -3.425 1.00 93.06 97 PHE A N 1
ATOM 766 C CA . PHE A 1 97 ? 5.213 9.140 -2.133 1.00 93.06 97 PHE A CA 1
ATOM 767 C C . PHE A 1 97 ? 5.935 10.489 -2.038 1.00 93.06 97 PHE A C 1
ATOM 769 O O . PHE A 1 97 ? 7.135 10.577 -1.799 1.00 93.06 97 PHE A O 1
ATOM 776 N N . GLU A 1 98 ? 5.176 11.578 -2.143 1.00 94.06 98 GLU A N 1
ATOM 777 C CA . GLU A 1 98 ? 5.677 12.934 -1.895 1.00 94.06 98 GLU A CA 1
ATOM 778 C C . GLU A 1 98 ? 5.762 13.253 -0.391 1.00 94.06 98 GLU A C 1
ATOM 780 O O . GLU A 1 98 ? 4.773 13.110 0.333 1.00 94.06 98 GLU A O 1
ATOM 785 N N . LEU A 1 99 ? 6.892 13.799 0.076 1.00 92.94 99 LEU A N 1
ATOM 786 C CA . LEU A 1 99 ? 7.091 14.183 1.487 1.00 92.94 99 LEU A CA 1
ATOM 787 C C . LEU A 1 99 ? 6.044 15.179 2.019 1.00 92.94 99 LEU A C 1
ATOM 789 O O . LEU A 1 99 ? 5.711 15.156 3.203 1.00 92.94 99 LEU A O 1
ATOM 793 N N . SER A 1 100 ? 5.498 16.045 1.161 1.00 96.06 100 SER A N 1
ATOM 794 C CA . SER A 1 100 ? 4.469 17.029 1.534 1.00 96.06 100 SER A CA 1
ATOM 795 C C . SER A 1 100 ? 3.171 16.381 2.042 1.00 96.06 100 SER A C 1
ATOM 797 O O . SER A 1 100 ? 2.431 17.006 2.801 1.00 96.06 100 SER A O 1
ATOM 799 N N . LYS A 1 101 ? 2.910 15.124 1.662 1.00 95.94 101 LYS A N 1
ATOM 800 C CA . LYS A 1 101 ? 1.702 14.349 1.988 1.00 95.94 101 LYS A CA 1
ATOM 801 C C . LYS A 1 101 ? 1.932 13.310 3.093 1.00 95.94 101 LYS A C 1
ATOM 803 O O . LYS A 1 101 ? 1.046 12.505 3.363 1.00 95.94 101 LYS A O 1
ATOM 808 N N . TYR A 1 102 ? 3.077 13.353 3.780 1.00 94.69 102 TYR A N 1
ATOM 809 C CA . TYR A 1 102 ? 3.455 12.380 4.814 1.00 94.69 102 TYR A CA 1
ATOM 810 C C . TYR A 1 102 ? 2.364 12.123 5.867 1.00 94.69 102 TYR A C 1
ATOM 812 O O . TYR A 1 102 ? 2.121 10.980 6.243 1.00 94.69 102 TYR A O 1
ATOM 820 N N . GLN A 1 103 ? 1.654 13.167 6.308 1.00 95.25 103 GLN A N 1
ATOM 821 C CA . GLN A 1 103 ? 0.575 13.014 7.293 1.00 95.25 103 GLN A CA 1
ATOM 822 C C . GLN A 1 103 ? -0.592 12.170 6.766 1.00 95.25 103 GLN A C 1
ATOM 824 O O . GLN A 1 103 ? -1.158 11.382 7.516 1.00 95.25 103 GLN A O 1
ATOM 829 N N . THR A 1 104 ? -0.925 12.274 5.477 1.00 95.88 104 THR A N 1
ATOM 830 C CA . THR A 1 104 ? -1.939 11.418 4.847 1.00 95.88 104 THR A CA 1
ATOM 831 C C . THR A 1 104 ? -1.508 9.957 4.881 1.00 95.88 104 THR A C 1
ATOM 833 O O . THR A 1 104 ? -2.308 9.110 5.260 1.00 95.88 104 THR A O 1
ATOM 836 N N . TYR A 1 105 ? -0.245 9.666 4.564 1.00 97.06 105 TYR A N 1
ATOM 837 C CA . TYR A 1 105 ? 0.264 8.293 4.549 1.00 97.06 105 TYR A CA 1
ATOM 838 C C . TYR A 1 105 ? 0.250 7.655 5.938 1.00 97.06 105 TYR A C 1
ATOM 840 O O . TYR A 1 105 ? -0.152 6.507 6.100 1.00 97.06 105 TYR A O 1
ATOM 848 N N . ILE A 1 106 ? 0.637 8.419 6.963 1.00 95.94 106 ILE A N 1
ATOM 849 C CA . ILE A 1 106 ? 0.583 7.960 8.355 1.00 95.94 106 ILE A CA 1
ATOM 850 C C . ILE A 1 106 ? -0.861 7.821 8.849 1.00 95.94 106 ILE A C 1
ATOM 852 O O . ILE A 1 106 ? -1.153 6.913 9.627 1.00 95.94 106 ILE A O 1
ATOM 856 N N . SER A 1 107 ? -1.770 8.690 8.404 1.00 95.31 107 SER A N 1
ATOM 857 C CA . SER A 1 107 ? -3.196 8.561 8.707 1.00 95.31 107 SER A CA 1
ATOM 858 C C . SER A 1 107 ? -3.772 7.273 8.105 1.00 95.31 107 SER A C 1
ATOM 860 O O . SER A 1 107 ? -4.404 6.501 8.827 1.00 95.31 107 SER A O 1
ATOM 862 N N . ASP A 1 108 ? -3.464 6.985 6.835 1.00 96.81 108 ASP A N 1
ATOM 863 C CA . ASP A 1 108 ? -3.872 5.749 6.156 1.00 96.81 108 ASP A CA 1
ATOM 864 C C . ASP A 1 108 ? -3.269 4.506 6.837 1.00 96.81 108 ASP A C 1
ATOM 866 O O . ASP A 1 108 ? -4.004 3.559 7.115 1.00 96.81 108 ASP A O 1
ATOM 870 N N . HIS A 1 109 ? -1.990 4.549 7.234 1.00 97.12 109 HIS A N 1
ATOM 871 C CA . HIS A 1 109 ? -1.327 3.485 8.005 1.00 97.12 109 HIS A CA 1
ATOM 872 C C . HIS A 1 109 ? -1.994 3.187 9.358 1.00 97.12 109 HIS A C 1
ATOM 874 O O . HIS A 1 109 ? -1.935 2.079 9.888 1.00 97.12 109 HIS A O 1
ATOM 880 N N . ARG A 1 110 ? -2.627 4.186 9.973 1.00 95.69 110 ARG A N 1
ATOM 881 C CA . ARG A 1 110 ? -3.263 4.044 11.291 1.00 95.69 110 ARG A CA 1
ATOM 882 C C . ARG A 1 110 ? -4.733 3.648 11.202 1.00 95.69 110 ARG A C 1
ATOM 884 O O . ARG A 1 110 ? -5.370 3.527 12.252 1.00 95.69 110 ARG A O 1
ATOM 891 N N . HIS A 1 111 ? -5.272 3.455 10.001 1.00 95.19 111 HIS A N 1
ATOM 892 C CA . HIS A 1 111 ? -6.688 3.205 9.781 1.00 95.19 111 HIS A CA 1
ATOM 893 C C . HIS A 1 111 ? -6.890 1.898 9.017 1.00 95.19 111 HIS A C 1
ATOM 895 O O . HIS A 1 111 ? -6.532 1.805 7.855 1.00 95.19 111 HIS A O 1
ATOM 901 N N . TYR A 1 112 ? -7.497 0.897 9.651 1.00 95.75 112 TYR A N 1
ATOM 902 C CA . TYR A 1 112 ? -7.826 -0.374 9.005 1.00 95.75 112 TYR A CA 1
ATOM 903 C C . TYR A 1 112 ? -9.240 -0.799 9.398 1.00 95.75 112 TYR A C 1
ATOM 905 O O . TYR A 1 112 ? -9.620 -0.676 10.559 1.00 95.75 112 TYR A O 1
ATOM 913 N N . PHE A 1 113 ? -10.012 -1.305 8.435 1.00 94.44 113 PHE A N 1
ATOM 914 C CA . PHE A 1 113 ? -11.365 -1.842 8.649 1.00 94.44 113 PHE A CA 1
ATOM 915 C C . PHE A 1 113 ? -12.334 -0.895 9.386 1.00 94.44 113 PHE A C 1
ATOM 917 O O . PHE A 1 113 ? -13.040 -1.319 10.294 1.00 94.44 113 PHE A O 1
ATOM 924 N N . ASP A 1 114 ? -12.356 0.386 8.994 1.00 92.56 114 ASP A N 1
ATOM 925 C CA . ASP A 1 114 ? -13.161 1.463 9.613 1.00 92.56 114 ASP A CA 1
ATOM 926 C C . ASP A 1 114 ? -12.788 1.782 11.078 1.00 92.56 114 ASP A C 1
ATOM 928 O O . ASP A 1 114 ? -13.547 2.430 11.799 1.00 92.56 114 ASP A O 1
ATOM 932 N N . HIS A 1 115 ? -11.599 1.353 11.516 1.00 94.75 115 HIS A N 1
ATOM 933 C CA . HIS A 1 115 ? -11.059 1.633 12.841 1.00 94.75 115 HIS A CA 1
ATOM 934 C C . HIS A 1 115 ? -9.765 2.427 12.780 1.00 94.75 115 HIS A C 1
ATOM 936 O O . HIS A 1 115 ? -8.845 2.110 12.019 1.00 94.75 115 HIS A O 1
ATOM 942 N N . LYS A 1 116 ? -9.631 3.392 13.693 1.00 94.81 116 LYS A N 1
ATOM 943 C CA . LYS A 1 116 ? -8.342 4.030 13.976 1.00 94.81 116 LYS A CA 1
ATOM 944 C C . LYS A 1 116 ? -7.563 3.119 14.916 1.00 94.81 116 LYS A C 1
ATOM 946 O O . LYS A 1 116 ? -7.649 3.261 16.136 1.00 94.81 116 LYS A O 1
ATOM 951 N N . VAL A 1 117 ? -6.812 2.170 14.356 1.00 94.62 117 VAL A N 1
ATOM 952 C CA . VAL A 1 117 ? -6.220 1.012 15.053 1.00 94.62 117 VAL A CA 1
ATOM 953 C C . VAL A 1 117 ? -5.550 1.366 16.391 1.00 94.62 117 VAL A C 1
ATOM 955 O O . VAL A 1 117 ? -5.854 0.700 17.385 1.00 94.62 117 VAL A O 1
ATOM 958 N N . PRO A 1 118 ? -4.713 2.424 16.508 1.00 93.56 118 PRO A N 1
ATOM 959 C CA . PRO A 1 118 ? -4.118 2.777 17.798 1.00 93.56 118 PRO A CA 1
ATOM 960 C C . PRO A 1 118 ? -5.145 3.192 18.862 1.00 93.56 118 PRO A C 1
ATOM 962 O O . PRO A 1 118 ? -4.973 2.880 20.040 1.00 93.56 118 PRO A O 1
ATOM 965 N N . ALA A 1 119 ? -6.198 3.913 18.474 1.00 94.38 119 ALA A N 1
ATOM 966 C CA . ALA A 1 119 ? -7.254 4.346 19.383 1.00 94.38 119 ALA A CA 1
ATOM 967 C C . ALA A 1 119 ? -8.211 3.194 19.714 1.00 94.38 119 ALA A C 1
ATOM 969 O O . ALA A 1 119 ? -8.512 2.976 20.885 1.00 94.38 119 ALA A O 1
ATOM 970 N N . TYR A 1 120 ? -8.597 2.405 18.711 1.00 94.94 120 TYR A N 1
ATOM 971 C CA . TYR A 1 120 ? -9.400 1.194 18.879 1.00 94.94 120 TYR A CA 1
ATOM 972 C C . TYR A 1 120 ? -8.757 0.214 19.875 1.00 94.94 120 TYR A C 1
ATOM 974 O O . TYR A 1 120 ? -9.413 -0.265 20.800 1.00 94.94 120 TYR A O 1
ATOM 982 N N . GLY A 1 121 ? -7.439 -0.003 19.775 1.00 93.50 121 GLY A N 1
ATOM 983 C CA . GLY A 1 121 ? -6.694 -0.820 20.737 1.00 93.50 121 GLY A CA 1
ATOM 984 C C . GLY A 1 121 ? -6.694 -0.241 22.159 1.00 93.50 121 GLY A C 1
ATOM 985 O O . GLY A 1 121 ? -6.892 -0.978 23.124 1.00 93.50 121 GLY A O 1
ATOM 986 N N . LYS A 1 122 ? -6.540 1.084 22.312 1.00 92.81 122 LYS A N 1
ATOM 987 C CA . LYS A 1 122 ? -6.617 1.765 23.624 1.00 92.81 122 LYS A CA 1
ATOM 988 C C . LYS A 1 122 ? -7.998 1.653 24.275 1.00 92.81 122 LYS A C 1
ATOM 990 O O . LYS A 1 122 ? -8.085 1.659 25.499 1.00 92.81 122 LYS A O 1
ATOM 995 N N . LEU A 1 123 ? -9.052 1.552 23.469 1.00 94.56 123 LEU A N 1
ATOM 996 C CA . LEU A 1 123 ? -10.435 1.378 23.919 1.00 94.56 123 LEU A CA 1
ATOM 997 C C . LEU A 1 123 ? -10.791 -0.085 24.225 1.00 94.56 123 LEU A C 1
ATOM 999 O O . LEU A 1 123 ? -11.941 -0.376 24.528 1.00 94.56 123 LEU A O 1
ATOM 1003 N N . GLY A 1 124 ? -9.827 -1.009 24.166 1.00 94.50 124 GLY A N 1
ATOM 1004 C CA . GLY A 1 124 ? -10.070 -2.420 24.467 1.00 94.50 124 GLY A CA 1
ATOM 1005 C C . GLY A 1 124 ? -10.752 -3.180 23.331 1.00 94.50 124 GLY A C 1
ATOM 1006 O O . GLY A 1 124 ? -11.426 -4.173 23.587 1.00 94.50 124 GLY A O 1
ATOM 1007 N N . CYS A 1 125 ? -10.564 -2.735 22.086 1.00 93.81 125 CYS A N 1
ATOM 1008 C CA . CYS A 1 125 ? -11.164 -3.338 20.895 1.00 93.81 125 CYS A CA 1
ATOM 1009 C C . CYS A 1 125 ? -12.703 -3.259 20.873 1.00 93.81 125 CYS A C 1
ATOM 1011 O O . CYS A 1 125 ? -13.380 -4.073 20.240 1.00 93.81 125 CYS A O 1
ATOM 1013 N N . GLU A 1 126 ? -13.271 -2.253 21.532 1.00 92.56 126 GLU A N 1
ATOM 1014 C CA . GLU A 1 126 ? -14.688 -1.921 21.433 1.00 92.56 126 GLU A CA 1
ATOM 1015 C C . GLU A 1 126 ? -14.874 -0.787 20.424 1.00 92.56 126 GLU A C 1
ATOM 1017 O O . GLU A 1 126 ? -14.259 0.273 20.543 1.00 92.56 126 GLU A O 1
ATOM 1022 N N . SER A 1 127 ? -15.714 -1.015 19.408 1.00 90.06 127 SER A N 1
ATOM 1023 C CA . SER A 1 127 ? -15.974 -0.010 18.373 1.00 90.06 127 SER A CA 1
ATOM 1024 C C . SER A 1 127 ? -16.650 1.209 18.991 1.00 90.06 127 SER A C 1
ATOM 1026 O O . SER A 1 127 ? -17.765 1.120 19.513 1.00 90.06 127 SER A O 1
ATOM 1028 N N . ASN A 1 128 ? -15.981 2.359 18.919 1.00 92.75 128 ASN A N 1
ATOM 1029 C CA . ASN A 1 128 ? -16.551 3.629 19.342 1.00 92.75 128 ASN A CA 1
ATOM 1030 C C . ASN A 1 128 ? -15.968 4.767 18.494 1.00 92.75 128 ASN A C 1
ATOM 1032 O O . ASN A 1 128 ? -15.001 5.407 18.910 1.00 92.75 128 ASN A O 1
ATOM 1036 N N . PRO A 1 129 ? -16.570 5.063 17.328 1.00 89.38 129 PRO A N 1
ATOM 1037 C CA . PRO A 1 129 ? -16.004 6.003 16.361 1.00 89.38 129 PRO A CA 1
ATOM 1038 C C . PRO A 1 129 ? -15.737 7.399 16.933 1.00 89.38 129 PRO A C 1
ATOM 1040 O O . PRO A 1 129 ? -14.745 8.032 16.591 1.00 89.38 129 PRO A O 1
ATOM 1043 N N . VAL A 1 130 ? -16.592 7.876 17.846 1.00 90.94 130 VAL A N 1
ATOM 1044 C CA . VAL A 1 130 ? -16.433 9.196 18.480 1.00 90.94 130 VAL A CA 1
ATOM 1045 C C . VAL A 1 130 ? -15.205 9.220 19.388 1.00 90.94 130 VAL A C 1
ATOM 1047 O O . VAL A 1 130 ? -14.419 10.163 19.353 1.00 90.94 130 VAL A O 1
ATOM 1050 N N . MET A 1 131 ? -15.025 8.183 20.205 1.00 90.19 131 MET A N 1
ATOM 1051 C CA . MET A 1 131 ? -13.876 8.094 21.108 1.00 90.19 131 MET A CA 1
ATOM 1052 C C . MET A 1 131 ? -12.583 7.794 20.347 1.00 90.19 131 MET A C 1
ATOM 1054 O O . MET A 1 131 ? -11.537 8.339 20.693 1.00 90.19 131 MET A O 1
ATOM 1058 N N . GLU A 1 132 ? -12.657 6.973 19.297 1.00 92.19 132 GLU A N 1
ATOM 1059 C CA . GLU A 1 132 ? -11.539 6.710 18.390 1.00 92.19 132 GLU A CA 1
ATOM 1060 C C . GLU A 1 132 ? -11.053 7.997 17.713 1.00 92.19 132 GLU A C 1
ATOM 1062 O O . GLU A 1 132 ? -9.850 8.257 17.674 1.00 92.19 132 GLU A O 1
ATOM 1067 N N . GLU A 1 133 ? -11.982 8.834 17.240 1.00 89.44 133 GLU A N 1
ATOM 1068 C CA . GLU A 1 133 ? -11.688 10.144 16.657 1.00 89.44 133 GLU A CA 1
ATOM 1069 C C . GLU A 1 133 ? -10.976 11.059 17.661 1.00 89.44 133 GLU A C 1
ATOM 1071 O O . GLU A 1 133 ? -9.899 11.577 17.367 1.00 89.44 133 GLU A O 1
ATOM 1076 N N . ASN A 1 134 ? -11.526 11.200 18.871 1.00 88.12 134 ASN A N 1
ATOM 1077 C CA . ASN A 1 134 ? -10.954 12.053 19.915 1.00 88.12 134 ASN A CA 1
ATOM 1078 C C . ASN A 1 134 ? -9.528 11.619 20.298 1.00 88.12 134 ASN A C 1
ATOM 1080 O O . ASN A 1 134 ? -8.608 12.433 20.291 1.00 88.12 134 ASN A O 1
ATOM 1084 N N . LEU A 1 135 ? -9.322 10.323 20.559 1.00 85.31 135 LEU A N 1
ATOM 1085 C CA . LEU A 1 135 ? -8.017 9.782 20.958 1.00 85.31 135 LEU A CA 1
ATOM 1086 C C . LEU A 1 135 ? -6.965 9.839 19.845 1.00 85.31 135 LEU A C 1
ATOM 1088 O O . LEU A 1 135 ? -5.768 9.898 20.135 1.00 85.31 135 LEU A O 1
ATOM 1092 N N . HIS A 1 136 ? -7.388 9.770 18.584 1.00 83.00 136 HIS A N 1
ATOM 1093 C CA . HIS A 1 136 ? -6.496 9.959 17.447 1.00 83.00 136 HIS A CA 1
ATOM 1094 C C . HIS A 1 136 ? -6.032 11.412 17.346 1.00 83.00 136 HIS A C 1
ATOM 1096 O O . HIS A 1 136 ? -4.834 11.657 17.245 1.00 83.00 136 HIS A O 1
ATOM 1102 N N . ASN A 1 137 ? -6.955 12.367 17.470 1.00 77.94 137 ASN A N 1
ATOM 1103 C CA . ASN A 1 137 ? -6.639 13.793 17.397 1.00 77.94 137 ASN A CA 1
ATOM 1104 C C . ASN A 1 137 ? -5.749 14.254 18.562 1.00 77.94 137 ASN A C 1
ATOM 1106 O O . ASN A 1 137 ? -4.856 15.075 18.363 1.00 77.94 137 ASN A O 1
ATOM 1110 N N . ASP A 1 138 ? -5.911 13.670 19.753 1.00 70.69 138 ASP A N 1
ATOM 1111 C CA . ASP A 1 138 ? -5.023 13.921 20.897 1.00 70.69 138 ASP A CA 1
ATOM 1112 C C . ASP A 1 138 ? -3.584 13.429 20.649 1.00 70.69 138 ASP A C 1
ATOM 1114 O O . ASP A 1 138 ? -2.624 14.017 21.149 1.00 70.69 138 ASP A O 1
ATOM 1118 N N . ALA A 1 139 ? -3.415 12.358 19.866 1.00 62.22 139 ALA A N 1
ATOM 1119 C CA . ALA A 1 139 ? -2.102 11.842 19.475 1.00 62.22 139 ALA A CA 1
ATOM 1120 C C . ALA A 1 139 ? -1.448 12.653 18.340 1.00 62.22 139 ALA A C 1
ATOM 1122 O O . ALA A 1 139 ? -0.236 12.557 18.145 1.00 62.22 139 ALA A O 1
ATOM 1123 N N . GLU A 1 140 ? -2.235 13.446 17.611 1.00 60.56 140 GLU A N 1
ATOM 1124 C CA . GLU A 1 140 ? -1.806 14.310 16.503 1.00 60.56 140 GLU A CA 1
ATOM 1125 C C . GLU A 1 140 ? -1.773 15.802 16.882 1.00 60.56 140 GLU A C 1
ATOM 1127 O O . GLU A 1 140 ? -1.562 16.665 16.026 1.00 60.56 140 GLU A O 1
ATOM 1132 N N . GLY A 1 141 ? -1.933 16.117 18.175 1.00 45.84 141 GLY A N 1
ATOM 1133 C CA . GLY A 1 141 ? -1.776 17.467 18.713 1.00 45.84 141 GLY A CA 1
ATOM 1134 C C . GLY A 1 141 ? -0.443 18.110 18.295 1.00 45.84 141 GLY A C 1
ATOM 1135 O O . GLY A 1 141 ? 0.525 17.403 17.999 1.00 45.84 141 GLY A O 1
ATOM 1136 N N . PRO A 1 142 ? -0.367 19.457 18.245 1.00 37.66 142 PRO A N 1
ATOM 1137 C CA . PRO A 1 142 ? 0.794 20.156 17.707 1.00 37.66 142 PRO A CA 1
ATOM 1138 C C . PRO A 1 142 ? 2.057 19.652 18.398 1.00 37.66 142 PRO A C 1
ATOM 1140 O O . PRO A 1 142 ? 2.038 19.446 19.612 1.00 37.66 142 PRO A O 1
ATOM 1143 N N . VAL A 1 143 ? 3.148 19.490 17.638 1.00 47.47 143 VAL A N 1
ATOM 1144 C CA . VAL A 1 143 ? 4.503 19.273 18.167 1.00 47.47 143 VAL A CA 1
ATOM 1145 C C . VAL A 1 143 ? 4.854 20.481 19.040 1.00 47.47 143 VAL A C 1
ATOM 1147 O O . VAL A 1 143 ? 5.469 21.461 18.620 1.00 47.47 143 VAL A O 1
ATOM 1150 N N . GLY A 1 144 ? 4.341 20.456 20.263 1.00 34.50 144 GLY A N 1
ATOM 1151 C CA . GLY A 1 144 ? 4.511 21.466 21.272 1.00 34.50 144 GLY A CA 1
ATOM 1152 C C . GLY A 1 144 ? 5.911 21.303 21.809 1.00 34.50 144 GLY A C 1
ATOM 1153 O O . GLY A 1 144 ? 6.288 20.234 22.285 1.00 34.50 144 GLY A O 1
ATOM 1154 N N . ARG A 1 145 ? 6.693 22.378 21.725 1.00 36.34 145 ARG A N 1
ATOM 1155 C CA . ARG A 1 145 ? 7.931 22.522 22.483 1.00 36.34 145 ARG A CA 1
ATOM 1156 C C . ARG A 1 145 ? 7.656 22.098 23.925 1.00 36.34 145 ARG A C 1
ATOM 1158 O O . ARG A 1 145 ? 6.887 22.756 24.623 1.00 36.34 145 ARG A O 1
ATOM 1165 N N . ILE A 1 146 ? 8.284 21.013 24.358 1.00 37.16 146 ILE A N 1
ATOM 1166 C CA . ILE A 1 146 ? 8.321 20.629 25.764 1.00 37.16 146 ILE A CA 1
ATOM 1167 C C . ILE A 1 146 ? 8.976 21.768 26.556 1.00 37.16 146 ILE A C 1
ATOM 1169 O O . ILE A 1 146 ? 10.185 21.978 26.500 1.00 37.16 146 ILE A O 1
ATOM 1173 N N . ASN A 1 147 ? 8.165 22.543 27.279 1.00 31.86 147 ASN A N 1
ATOM 1174 C CA . ASN A 1 147 ? 8.666 23.422 28.325 1.00 31.86 147 ASN A CA 1
ATOM 1175 C C . ASN A 1 147 ? 9.081 22.546 29.510 1.00 31.86 147 ASN A C 1
ATOM 1177 O O . ASN A 1 147 ? 8.284 21.790 30.060 1.00 31.86 147 ASN A O 1
ATOM 1181 N N . SER A 1 148 ? 10.353 22.661 29.883 1.00 39.59 148 SER A N 1
ATOM 1182 C CA . SER A 1 148 ? 11.082 21.810 30.829 1.00 39.59 148 SER A CA 1
ATOM 1183 C C . SER A 1 148 ? 10.643 21.911 32.307 1.00 39.59 148 SER A C 1
ATOM 1185 O O . SER A 1 148 ? 11.463 21.693 33.196 1.00 39.59 148 SER A O 1
ATOM 1187 N N . SER A 1 149 ? 9.391 22.256 32.620 1.00 36.97 149 SER A N 1
ATOM 1188 C CA . SER A 1 149 ? 8.973 22.580 33.996 1.00 36.97 149 SER A CA 1
ATOM 1189 C C . SER A 1 149 ? 7.971 21.621 34.649 1.00 36.97 149 SER A C 1
ATOM 1191 O O . SER A 1 149 ? 7.576 21.881 35.783 1.00 36.97 149 SER A O 1
ATOM 1193 N N . GLN A 1 150 ? 7.582 20.503 34.024 1.00 44.34 150 GLN A N 1
ATOM 1194 C CA . GLN A 1 150 ? 6.627 19.558 34.637 1.00 44.34 150 GLN A CA 1
ATOM 1195 C C . GLN A 1 150 ? 6.973 18.070 34.450 1.00 44.34 150 GLN A C 1
ATOM 1197 O O . GLN A 1 150 ? 6.085 17.251 34.233 1.00 44.34 150 GLN A O 1
ATOM 1202 N N . LEU A 1 151 ? 8.247 17.687 34.592 1.00 36.66 151 LEU A N 1
ATOM 1203 C CA . LEU A 1 151 ? 8.604 16.270 34.735 1.00 36.66 151 LEU A CA 1
ATOM 1204 C C . LEU A 1 151 ? 8.755 15.917 36.221 1.00 36.66 151 LEU A C 1
ATOM 1206 O O . LEU A 1 151 ? 9.812 16.082 36.827 1.00 36.66 151 LEU A O 1
ATOM 1210 N N . GLY A 1 152 ? 7.649 15.466 36.814 1.00 34.22 152 GLY A N 1
ATOM 1211 C CA . GLY A 1 152 ? 7.645 14.784 38.103 1.00 34.22 152 GLY A CA 1
ATOM 1212 C C . GLY A 1 152 ? 8.308 13.411 37.972 1.00 34.22 152 GLY A C 1
ATOM 1213 O O . GLY A 1 152 ? 7.894 12.585 37.169 1.00 34.22 152 GLY A O 1
ATOM 1214 N N . SER A 1 153 ? 9.362 13.226 38.761 1.00 38.72 153 SER A N 1
ATOM 1215 C CA . SER A 1 15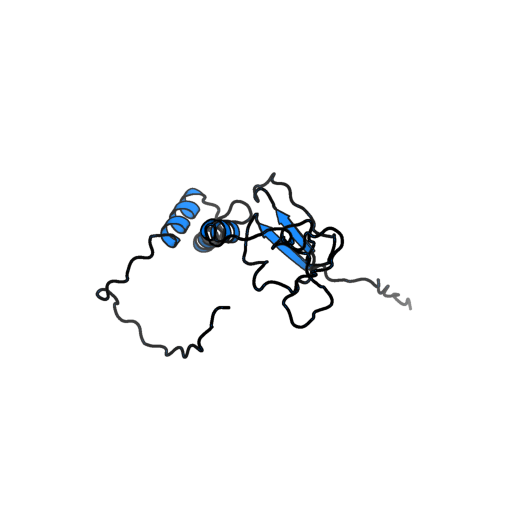3 ? 10.130 12.013 39.076 1.00 38.72 153 SER A CA 1
ATOM 1216 C C . SER A 1 153 ? 9.550 10.643 38.676 1.00 38.72 153 SER A C 1
ATOM 1218 O O . SER A 1 153 ? 8.661 10.127 39.354 1.00 38.72 153 SER A O 1
ATOM 1220 N N . GLN A 1 154 ? 10.205 9.977 37.718 1.00 35.12 154 GLN A N 1
ATOM 1221 C CA . GLN A 1 154 ? 10.351 8.514 37.668 1.00 35.12 154 GLN A CA 1
ATOM 1222 C C . GLN A 1 154 ? 11.790 8.136 37.242 1.00 35.12 154 GLN A C 1
ATOM 1224 O O . GLN A 1 154 ? 12.465 8.951 36.609 1.00 35.12 154 GLN A O 1
ATOM 1229 N N . PRO A 1 155 ? 12.315 6.971 37.675 1.00 30.41 155 PRO A N 1
ATOM 1230 C CA . PRO A 1 155 ? 13.751 6.716 37.773 1.00 30.41 155 PRO A CA 1
ATOM 1231 C C . PRO A 1 155 ? 14.410 6.421 36.422 1.00 30.41 155 PRO A C 1
ATOM 1233 O O . PRO A 1 155 ? 13.847 5.729 35.578 1.00 30.41 155 PRO A O 1
ATOM 1236 N N . GLN A 1 156 ? 15.643 6.909 36.266 1.00 33.56 156 GLN A N 1
ATOM 1237 C CA . GLN A 1 156 ? 16.500 6.693 35.103 1.00 33.56 156 GLN A CA 1
ATOM 1238 C C . GLN A 1 156 ? 16.739 5.198 34.851 1.00 33.56 156 GLN A C 1
ATOM 1240 O O . GLN A 1 156 ? 17.421 4.531 35.628 1.00 33.56 156 GLN A O 1
ATOM 1245 N N . GLN A 1 157 ? 16.244 4.694 33.721 1.00 34.03 157 GLN A N 1
ATOM 1246 C CA . GLN A 1 157 ? 16.848 3.550 33.049 1.00 34.03 157 GLN A CA 1
ATOM 1247 C C . GLN A 1 157 ? 17.595 4.064 31.822 1.00 34.03 157 GLN A C 1
ATOM 1249 O O . GLN A 1 157 ? 17.037 4.712 30.941 1.00 34.03 157 GLN A O 1
ATOM 1254 N N . GLN A 1 158 ? 18.899 3.831 31.838 1.00 32.91 158 GLN A N 1
ATOM 1255 C CA . GLN A 1 158 ? 19.862 4.271 30.846 1.00 32.91 158 GLN A CA 1
ATOM 1256 C C . GLN A 1 158 ? 19.666 3.472 29.551 1.00 32.91 158 GLN A C 1
ATOM 1258 O O . GLN A 1 158 ? 20.068 2.314 29.468 1.00 32.91 158 GLN A O 1
ATOM 1263 N N . GLN A 1 159 ? 19.028 4.085 28.554 1.00 34.09 159 GLN A N 1
ATOM 1264 C CA . GLN A 1 159 ? 18.989 3.572 27.187 1.00 34.09 159 GLN A CA 1
ATOM 1265 C C . GLN A 1 159 ? 20.192 4.133 26.426 1.00 34.09 159 GLN A C 1
ATOM 1267 O O . GLN A 1 159 ? 20.296 5.331 26.170 1.00 34.09 159 GLN A O 1
ATOM 1272 N N . ASN A 1 160 ? 21.142 3.248 26.131 1.00 32.31 160 ASN A N 1
ATOM 1273 C CA . ASN A 1 160 ? 22.190 3.499 25.155 1.00 32.31 160 ASN A CA 1
ATOM 1274 C C . ASN A 1 160 ? 21.568 3.342 23.760 1.00 32.31 160 ASN A C 1
ATOM 1276 O O . ASN A 1 160 ? 21.386 2.221 23.293 1.00 32.31 160 ASN A O 1
ATOM 1280 N N . GLU A 1 161 ? 21.238 4.458 23.120 1.00 34.81 161 GLU A N 1
ATOM 1281 C CA . GLU A 1 161 ? 20.816 4.520 21.717 1.00 34.81 161 GLU A CA 1
ATOM 1282 C C . GLU A 1 161 ? 22.050 4.499 20.796 1.00 34.81 161 GLU A C 1
ATOM 1284 O O . GLU A 1 161 ? 22.906 5.382 20.924 1.00 34.81 161 GLU A O 1
ATOM 1289 N N . PRO A 1 162 ? 22.183 3.563 19.838 1.00 33.88 162 PRO A N 1
ATOM 1290 C CA . PRO A 1 162 ? 23.004 3.804 18.667 1.00 33.88 162 PRO A CA 1
ATOM 1291 C C . PRO A 1 162 ? 22.186 4.591 17.635 1.00 33.88 162 PRO A C 1
ATOM 1293 O O . PRO A 1 162 ? 21.096 4.200 17.228 1.00 33.88 162 PRO A O 1
ATOM 1296 N N . SER A 1 163 ? 22.754 5.717 17.211 1.00 33.22 163 SER A N 1
ATOM 1297 C CA . SER A 1 163 ? 22.265 6.616 16.167 1.00 33.22 163 SER A CA 1
ATOM 1298 C C . SER A 1 163 ? 21.782 5.879 14.910 1.00 33.22 163 SER A C 1
ATOM 1300 O O . SER A 1 163 ? 22.600 5.343 14.157 1.00 33.22 163 SER A O 1
ATOM 1302 N N . LEU A 1 164 ? 20.477 5.920 14.642 1.00 33.00 164 LEU A N 1
ATOM 1303 C CA . LEU A 1 164 ? 19.919 5.618 13.326 1.00 33.00 164 LEU A CA 1
ATOM 1304 C C . LEU A 1 164 ? 20.031 6.874 12.459 1.00 33.00 164 LEU A C 1
ATOM 1306 O O . LEU A 1 164 ? 19.302 7.850 12.627 1.00 33.00 164 LEU A O 1
ATOM 1310 N N . TRP A 1 165 ? 21.018 6.851 11.569 1.00 29.70 165 TRP A N 1
ATOM 1311 C CA . TRP A 1 165 ? 21.157 7.810 10.487 1.00 29.70 165 TRP A CA 1
ATOM 1312 C C . TRP A 1 165 ? 20.117 7.498 9.415 1.00 29.70 165 TRP A C 1
ATOM 1314 O O . TRP A 1 165 ? 20.089 6.397 8.870 1.00 29.70 165 TRP A O 1
ATOM 1324 N N . PHE A 1 166 ? 19.278 8.491 9.143 1.00 29.91 166 PHE A N 1
ATOM 1325 C CA . PHE A 1 166 ? 18.420 8.571 7.973 1.00 29.91 166 PHE A CA 1
ATOM 1326 C C . PHE A 1 166 ? 19.275 8.540 6.699 1.00 29.91 166 PHE A C 1
ATOM 1328 O O . PHE A 1 166 ? 20.194 9.353 6.563 1.00 29.91 166 PHE A O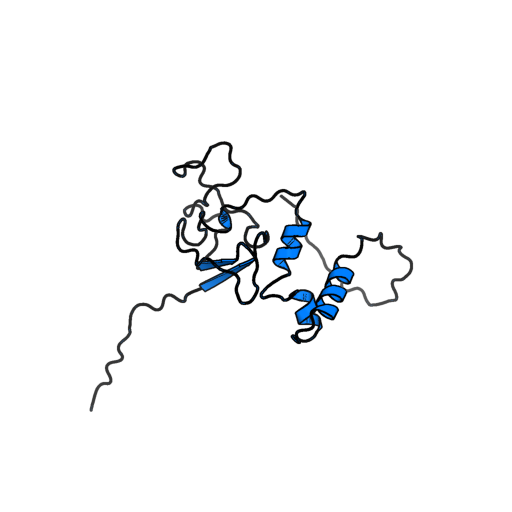 1
ATOM 1335 N N . ILE A 1 167 ? 18.939 7.644 5.775 1.00 42.53 167 ILE A N 1
ATOM 1336 C CA . ILE A 1 167 ? 19.080 7.845 4.328 1.00 42.53 167 ILE A CA 1
ATOM 1337 C C . ILE A 1 167 ? 17.740 7.452 3.725 1.00 42.53 167 ILE A C 1
ATOM 1339 O O . ILE A 1 167 ? 17.246 6.369 4.111 1.00 42.53 167 ILE A O 1
#

Radius of gyration: 22.1 Å; chains: 1; bounding box: 41×79×60 Å

Sequence (167 aa):
MGLIQILIVPDHSIKHYRVVHRLDIIPHSPPCDKDEYAPGVDANDDSKPCDPNNKERGYHHGTEIWYPNGMKSNDSYYECTGHPTGEDFFCSDSLSFELSKYQTYISDHRHYFDHKVPAYGKLGCESNPVMEENLHNDAEGPVGRINSSQLGSQPQQQQNEPSLWFI

pLDDT: mean 79.77, std 23.28, range [29.7, 98.44]

Foldseek 3Di:
DDDPPPPPPPDDPPADEDEAFAQQCPVCPPHADFDCPPPPDDNPDPQGFHDPVDPVGDAADHWYWYQNPGAEPPGDTDTQCDPPGRQRCVGNSVDDDDPVCVVVNVQRVQDHHNASNVQCVVVVVDDDNVSRVVVVVVVVPPPDDPDPDDDDDDDDDDDDDDDDDDD

Organism: NCBI:txid290746